Protein AF-A0A9E7KPT9-F1 (afdb_monomer)

pLDDT: mean 94.01, std 7.82, range [55.47, 98.19]

Mean predicted aligned error: 3.98 Å

Sequence (40 aa):
MERSSGKFSRRFRLPENAKVHQAKTSMENGVLTVTVPKEV

InterPr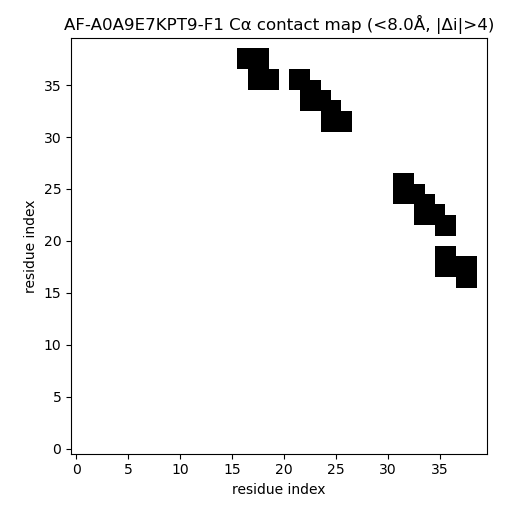o domains:
  IPR002068 Alpha crystallin/Hsp20 domain [PF00011] (1-39)
  IPR002068 Alpha crystallin/Hsp20 domain [PS01031] (1-40)
  IPR008978 HSP20-like chaperone [G3DSA:2.60.40.790] (1-40)
  IPR008978 HSP20-like chaperone [SSF49764] (1-39)
  IPR031107 Small heat shock protein [PTHR11527] (1-38)

Organism: NCBI:txid320322

Solvent-accessible surface area (backbone atoms only — not comparable to full-atom values): 2980 Å² total; per-residue (Å²): 141,91,78,92,81,79,93,83,88,86,86,80,89,75,65,90,54,49,40,67,95,63,50,45,76,51,78,55,98,92,42,79,46,77,49,65,49,65,70,129

Structure (mmCIF, N/CA/C/O backbone):
data_AF-A0A9E7KPT9-F1
#
_entry.id   AF-A0A9E7KPT9-F1
#
loop_
_atom_site.group_PDB
_atom_site.id
_atom_site.type_symbol
_atom_site.label_atom_id
_atom_site.label_alt_id
_atom_site.label_comp_id
_atom_site.label_asym_id
_atom_site.label_entity_id
_at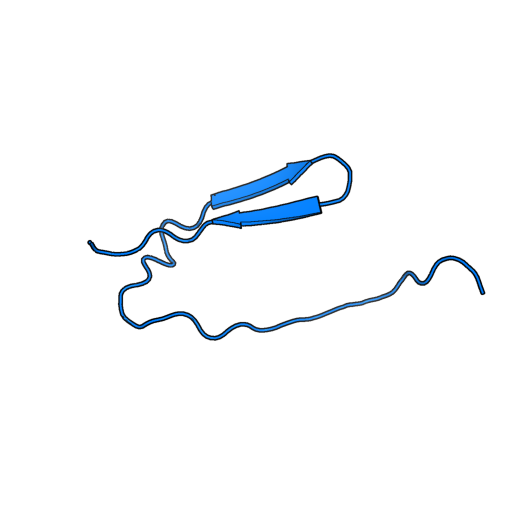om_site.label_seq_id
_atom_site.pdbx_PDB_ins_code
_atom_site.Cartn_x
_atom_site.Cartn_y
_atom_site.Cartn_z
_atom_site.occupancy
_atom_site.B_iso_or_equiv
_atom_site.auth_seq_id
_atom_site.auth_comp_id
_atom_site.auth_asym_id
_atom_site.auth_atom_id
_atom_site.pdbx_PDB_model_num
ATOM 1 N N . MET A 1 1 ? 22.170 -10.121 -16.924 1.00 55.47 1 MET A N 1
ATOM 2 C CA . MET A 1 1 ? 20.853 -9.723 -16.375 1.00 55.47 1 MET A CA 1
ATOM 3 C C . MET A 1 1 ? 21.094 -9.286 -14.942 1.00 55.47 1 MET A C 1
ATOM 5 O O . MET A 1 1 ? 21.267 -10.151 -14.103 1.00 55.47 1 MET A O 1
ATOM 9 N N . GLU A 1 2 ? 21.196 -7.989 -14.657 1.00 80.00 2 GLU A N 1
ATOM 10 C CA . GLU A 1 2 ? 21.487 -7.537 -13.278 1.00 80.00 2 GLU A CA 1
ATOM 11 C C . GLU A 1 2 ? 20.3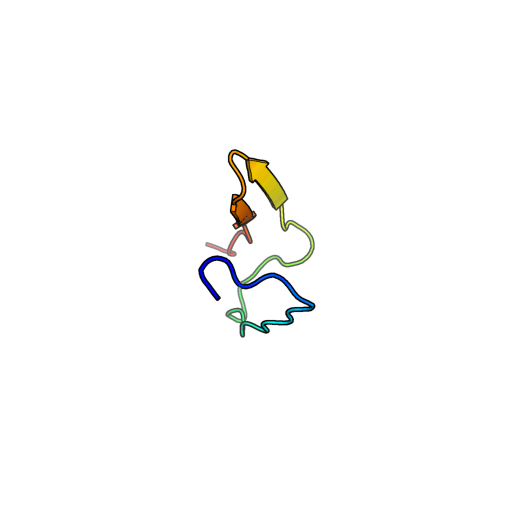77 -6.663 -12.682 1.00 80.00 2 GLU A C 1
ATOM 13 O O . GLU A 1 2 ? 20.291 -6.513 -11.468 1.00 80.00 2 GLU A O 1
ATOM 18 N N . ARG A 1 3 ? 19.475 -6.125 -13.517 1.00 80.56 3 ARG A N 1
ATOM 19 C CA . ARG A 1 3 ? 18.306 -5.347 -13.087 1.00 80.56 3 ARG A CA 1
ATOM 20 C C . ARG A 1 3 ? 17.076 -5.798 -13.863 1.00 80.56 3 ARG A C 1
ATOM 22 O O . ARG A 1 3 ? 16.957 -5.520 -15.054 1.00 80.56 3 ARG A O 1
ATOM 29 N N . SER A 1 4 ? 16.181 -6.515 -13.192 1.00 82.94 4 SER A N 1
ATOM 30 C CA . SER A 1 4 ? 14.915 -6.956 -13.777 1.00 82.94 4 SER A CA 1
ATOM 31 C C . SER A 1 4 ? 13.895 -5.825 -13.699 1.00 82.94 4 SER A C 1
ATOM 33 O O . SER A 1 4 ? 13.497 -5.418 -12.610 1.00 82.94 4 SER A O 1
ATOM 35 N N . SER A 1 5 ? 13.459 -5.325 -14.851 1.00 87.62 5 SER A N 1
ATOM 36 C CA . SER A 1 5 ? 12.301 -4.440 -14.984 1.00 87.62 5 SER A CA 1
ATOM 37 C C . SER A 1 5 ? 11.258 -5.104 -15.885 1.00 87.62 5 SER A C 1
ATOM 39 O O . SER A 1 5 ? 11.583 -5.931 -16.736 1.00 87.62 5 SER A O 1
ATOM 41 N N . GLY A 1 6 ? 9.980 -4.804 -15.663 1.00 91.81 6 GLY A N 1
ATOM 42 C CA . GLY A 1 6 ? 8.887 -5.442 -16.391 1.00 91.81 6 GLY A CA 1
ATOM 43 C C . GLY A 1 6 ? 7.523 -5.097 -15.807 1.00 91.81 6 GLY A C 1
ATOM 44 O O . GLY A 1 6 ? 7.414 -4.356 -14.830 1.00 91.81 6 GLY A O 1
ATOM 45 N N . LYS A 1 7 ? 6.464 -5.638 -16.411 1.00 94.81 7 LYS A N 1
ATOM 46 C CA . LYS A 1 7 ? 5.103 -5.501 -15.881 1.00 94.81 7 LYS A CA 1
ATOM 47 C C . LYS A 1 7 ? 4.962 -6.378 -14.636 1.00 94.81 7 LYS A C 1
ATOM 49 O O . LYS A 1 7 ? 5.325 -7.550 -14.671 1.00 94.81 7 LYS A O 1
ATOM 54 N N . PHE A 1 8 ? 4.400 -5.832 -13.561 1.00 93.62 8 PHE A N 1
ATOM 55 C CA . PHE A 1 8 ? 4.140 -6.574 -12.328 1.00 93.62 8 PHE A CA 1
ATOM 56 C C . PHE A 1 8 ? 2.698 -6.343 -11.855 1.00 93.62 8 PHE A C 1
ATOM 58 O O . PHE A 1 8 ? 2.146 -5.258 -12.022 1.00 93.62 8 PHE A O 1
ATOM 65 N N . SER A 1 9 ? 2.091 -7.363 -11.245 1.00 96.12 9 SER A N 1
ATOM 66 C CA . SER A 1 9 ? 0.817 -7.252 -10.530 1.00 96.12 9 SER A CA 1
ATOM 67 C C . SER A 1 9 ? 0.878 -8.112 -9.268 1.00 96.12 9 SER A C 1
ATOM 69 O O . SER A 1 9 ? 1.212 -9.293 -9.343 1.00 96.12 9 SER A O 1
ATOM 71 N N . ARG A 1 10 ? 0.580 -7.529 -8.100 1.00 94.12 10 ARG A N 1
ATOM 72 C CA . ARG A 1 10 ? 0.430 -8.253 -6.823 1.00 94.12 10 ARG A CA 1
ATOM 73 C C . ARG A 1 10 ? -0.910 -7.893 -6.199 1.00 94.12 10 ARG A C 1
ATOM 75 O O . ARG A 1 10 ? -1.294 -6.727 -6.203 1.00 94.12 10 ARG A O 1
ATOM 82 N N . ARG A 1 11 ? -1.602 -8.890 -5.651 1.00 97.06 11 ARG A N 1
ATOM 83 C CA . ARG A 1 11 ? -2.877 -8.725 -4.944 1.00 97.06 11 ARG A CA 1
ATOM 84 C C . ARG A 1 11 ? -2.697 -9.128 -3.488 1.00 97.06 11 ARG A C 1
ATOM 86 O O . ARG A 1 11 ? -2.105 -10.168 -3.214 1.00 97.06 11 ARG A O 1
ATOM 93 N N . PHE A 1 12 ? -3.236 -8.325 -2.582 1.00 95.69 12 PHE A N 1
ATOM 94 C CA 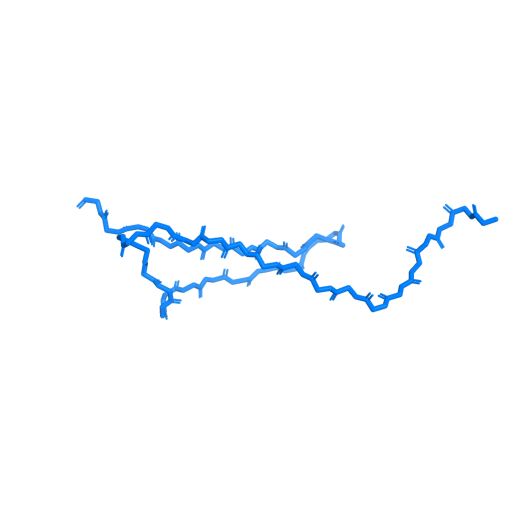. PHE A 1 12 ? -3.240 -8.590 -1.147 1.00 95.69 12 PHE A CA 1
ATOM 95 C C . PHE A 1 12 ? -4.686 -8.685 -0.672 1.00 95.69 12 PHE A C 1
ATOM 97 O O . PHE A 1 12 ? -5.534 -7.911 -1.114 1.00 95.69 12 PHE A O 1
ATOM 104 N N . ARG A 1 13 ? -4.969 -9.638 0.217 1.00 97.31 13 ARG A N 1
ATOM 105 C CA . ARG A 1 13 ? -6.255 -9.689 0.915 1.00 97.31 13 ARG A CA 1
ATOM 106 C C . ARG A 1 13 ? -6.194 -8.730 2.093 1.00 97.31 13 ARG A C 1
ATOM 108 O O . ARG A 1 13 ? -5.253 -8.790 2.881 1.00 97.31 13 ARG A O 1
ATOM 115 N N . LEU A 1 14 ? -7.178 -7.847 2.178 1.00 97.19 14 LEU A N 1
ATOM 116 C CA . LEU A 1 14 ? -7.329 -6.928 3.295 1.00 97.19 14 LEU A CA 1
ATOM 117 C C . LEU A 1 14 ? -8.276 -7.539 4.335 1.00 97.19 14 LEU A C 1
ATOM 119 O O . LEU A 1 14 ? -9.141 -8.335 3.968 1.00 97.19 14 LEU A O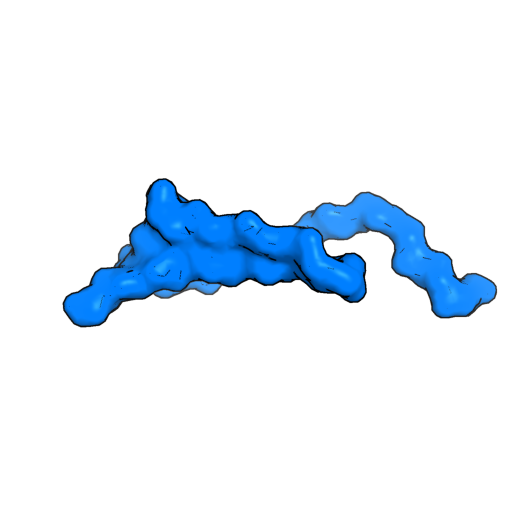 1
ATOM 123 N N . PRO A 1 15 ? -8.103 -7.201 5.621 1.00 97.00 15 PRO A N 1
ATOM 124 C CA . PRO A 1 15 ? -9.045 -7.600 6.658 1.00 97.00 15 PRO A CA 1
ATOM 125 C C . PRO A 1 15 ? -10.390 -6.887 6.477 1.00 97.00 15 PRO A C 1
ATOM 127 O O . PRO A 1 15 ? -10.457 -5.831 5.849 1.00 97.00 15 PRO A O 1
ATOM 130 N N . GLU A 1 16 ? -11.446 -7.445 7.068 1.00 97.38 16 GLU A N 1
ATOM 131 C CA . GLU A 1 16 ? -12.819 -6.932 6.937 1.00 97.38 16 GLU A CA 1
ATOM 132 C C . GLU A 1 16 ? -12.968 -5.488 7.435 1.00 97.38 16 GLU A C 1
ATOM 134 O O . GLU A 1 16 ? -13.685 -4.697 6.832 1.00 97.38 16 GLU A O 1
ATOM 139 N N . ASN A 1 17 ? -12.227 -5.106 8.478 1.00 97.31 17 ASN A N 1
ATOM 140 C CA . ASN A 1 17 ? -12.269 -3.765 9.064 1.00 97.31 17 ASN A CA 1
ATOM 141 C C . ASN A 1 17 ? -11.397 -2.721 8.335 1.00 97.31 17 ASN A C 1
ATOM 143 O O . ASN A 1 17 ? -11.090 -1.665 8.893 1.00 97.31 17 ASN A O 1
ATOM 147 N N . ALA A 1 18 ? -10.936 -3.006 7.114 1.00 98.00 18 ALA A N 1
ATOM 148 C CA . ALA A 1 18 ? -10.121 -2.082 6.331 1.00 98.00 18 ALA A CA 1
ATOM 149 C C . ALA A 1 18 ? -10.973 -0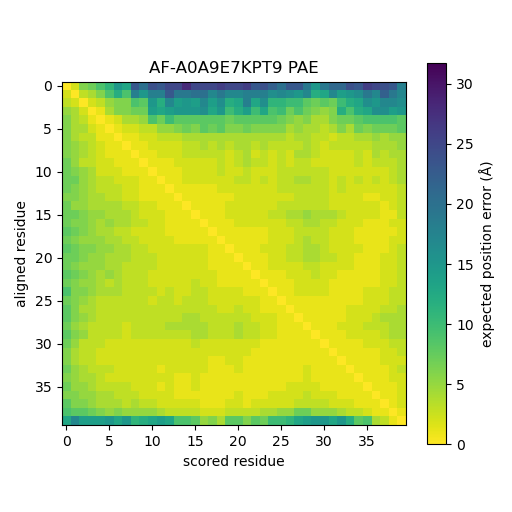.997 5.646 1.00 98.00 18 ALA A C 1
ATOM 151 O O . ALA A 1 18 ? -11.872 -1.286 4.858 1.00 98.00 18 ALA A O 1
ATOM 152 N N . LYS A 1 19 ? -10.622 0.278 5.850 1.00 97.56 19 LYS A N 1
ATOM 153 C CA . LYS A 1 19 ? -11.288 1.432 5.224 1.00 97.56 19 LYS A CA 1
ATOM 154 C C . LYS A 1 19 ? -10.672 1.733 3.856 1.00 97.56 19 LYS A C 1
ATOM 156 O O . LYS A 1 19 ? -9.956 2.717 3.687 1.00 97.56 19 LYS A O 1
ATOM 161 N N . VAL A 1 20 ? -10.943 0.878 2.865 1.00 96.00 20 VAL A N 1
ATOM 162 C CA . VAL A 1 20 ? -10.320 0.940 1.520 1.00 96.00 20 VAL A CA 1
ATOM 163 C C . VAL A 1 20 ? -10.517 2.296 0.834 1.00 96.00 20 VAL A C 1
ATOM 165 O O . VAL A 1 20 ? -9.589 2.816 0.223 1.00 96.00 20 VAL A O 1
ATOM 168 N N . HIS A 1 21 ? -11.687 2.917 0.989 1.00 96.19 21 HIS A N 1
ATOM 169 C CA . HIS A 1 21 ? -11.977 4.237 0.414 1.00 96.19 21 HIS A CA 1
ATOM 170 C C . HIS A 1 21 ? -11.136 5.378 1.009 1.00 96.19 21 HIS A C 1
ATOM 172 O O . HIS A 1 21 ? -11.101 6.467 0.448 1.00 96.19 21 HIS A O 1
ATOM 178 N N . GLN A 1 22 ? -10.454 5.136 2.131 1.00 97.56 22 GLN A N 1
ATOM 179 C CA . GLN A 1 22 ? -9.565 6.089 2.799 1.00 97.56 22 GLN A CA 1
ATOM 180 C C . GLN A 1 22 ? -8.084 5.743 2.591 1.00 97.56 22 GLN A C 1
ATOM 182 O O . GLN A 1 22 ? -7.222 6.243 3.318 1.00 97.56 22 GLN A O 1
ATOM 187 N N . ALA A 1 23 ? -7.777 4.861 1.635 1.00 96.94 23 ALA A N 1
ATOM 188 C CA . ALA A 1 23 ? -6.406 4.504 1.320 1.00 96.94 23 ALA A CA 1
ATOM 189 C C . ALA A 1 23 ? -5.603 5.735 0.876 1.00 96.94 23 ALA A C 1
ATOM 191 O O . ALA A 1 23 ? -6.079 6.577 0.114 1.00 96.94 23 ALA A O 1
ATOM 192 N N . LYS A 1 24 ? -4.358 5.815 1.344 1.00 97.94 24 LYS A N 1
ATOM 193 C CA . LYS A 1 24 ? -3.384 6.835 0.947 1.00 97.94 24 LYS A CA 1
ATOM 194 C C . LYS A 1 24 ? -2.204 6.163 0.263 1.00 97.94 24 LYS A C 1
ATOM 196 O O . LYS A 1 24 ? -1.817 5.056 0.640 1.00 97.94 24 LYS A O 1
ATOM 201 N N . THR A 1 25 ? -1.614 6.841 -0.714 1.00 97.50 25 THR A N 1
ATOM 202 C CA . THR A 1 25 ? -0.464 6.333 -1.468 1.00 97.50 25 THR A CA 1
ATOM 203 C C . THR A 1 25 ? 0.63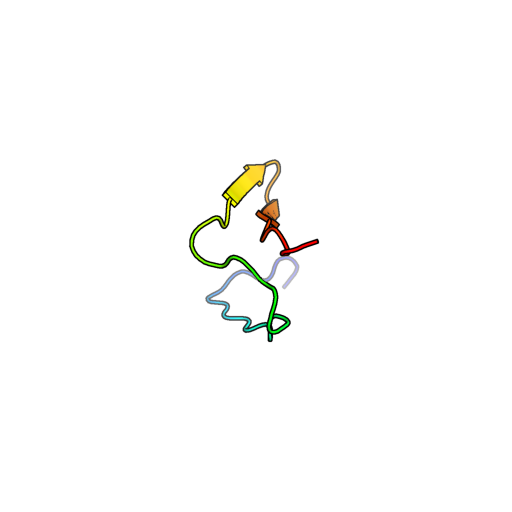3 7.382 -1.563 1.00 97.50 25 THR A C 1
ATOM 205 O O . THR A 1 25 ? 0.329 8.548 -1.811 1.00 97.50 25 THR A O 1
ATOM 208 N N . SER A 1 26 ? 1.892 6.969 -1.434 1.00 97.88 26 SER A N 1
ATOM 209 C CA . SER A 1 26 ? 3.066 7.807 -1.711 1.00 97.88 26 SER A CA 1
ATOM 210 C C . SER A 1 26 ? 4.136 7.018 -2.469 1.00 97.88 26 SER A C 1
ATOM 212 O O . SER A 1 26 ? 4.225 5.797 -2.335 1.00 97.88 26 SER A O 1
ATOM 214 N N .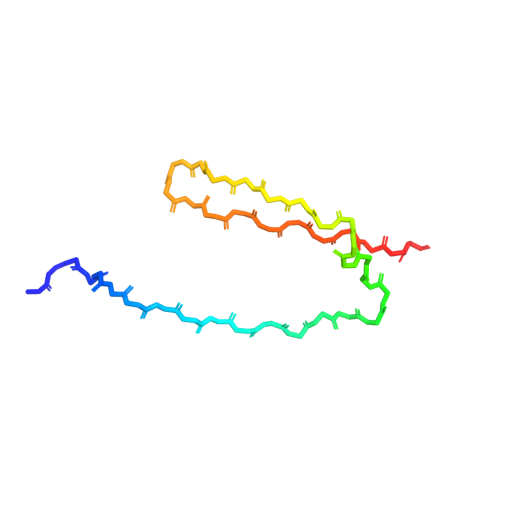 MET A 1 27 ? 4.929 7.707 -3.291 1.00 97.50 27 MET A N 1
ATOM 215 C CA . MET A 1 27 ? 6.037 7.126 -4.052 1.00 97.50 27 MET A CA 1
ATOM 216 C C . MET A 1 27 ? 7.301 7.928 -3.764 1.00 97.50 27 MET A C 1
ATOM 218 O O . MET A 1 27 ? 7.425 9.065 -4.212 1.00 97.50 27 MET A O 1
ATOM 222 N N . GLU A 1 28 ? 8.235 7.339 -3.026 1.00 98.19 28 GLU A N 1
ATOM 223 C CA . GLU A 1 28 ? 9.456 8.017 -2.581 1.00 98.19 28 GLU A CA 1
ATOM 224 C C . GLU A 1 28 ? 10.650 7.071 -2.702 1.00 98.19 28 GLU A C 1
ATOM 226 O O . GLU A 1 28 ? 10.551 5.891 -2.371 1.00 98.19 28 GLU A O 1
ATOM 231 N N . ASN A 1 29 ? 11.781 7.568 -3.218 1.00 97.50 29 ASN A N 1
ATOM 232 C CA . ASN A 1 29 ? 13.026 6.799 -3.379 1.00 97.50 29 ASN A CA 1
ATOM 233 C C . ASN A 1 29 ? 12.849 5.435 -4.085 1.00 97.50 29 ASN A C 1
ATOM 235 O O . ASN A 1 29 ? 13.533 4.464 -3.772 1.00 97.50 29 ASN A O 1
ATOM 239 N N . GLY A 1 30 ? 11.916 5.350 -5.041 1.00 95.50 30 GLY A N 1
ATOM 240 C CA . GLY A 1 30 ? 11.626 4.116 -5.778 1.00 95.50 30 GLY A CA 1
ATOM 241 C C . GLY A 1 30 ? 10.678 3.140 -5.069 1.00 95.50 30 GLY A C 1
ATOM 242 O O . GLY A 1 30 ? 10.456 2.046 -5.586 1.00 95.50 30 GLY A O 1
ATOM 243 N N . VAL A 1 31 ? 10.096 3.515 -3.925 1.00 96.94 31 VAL A N 1
ATOM 244 C CA . VAL A 1 31 ? 9.177 2.678 -3.143 1.00 96.94 31 VAL A CA 1
ATOM 245 C C . VAL A 1 31 ? 7.763 3.247 -3.181 1.00 96.94 31 VAL A C 1
ATOM 247 O O . VAL A 1 31 ? 7.525 4.375 -2.753 1.00 96.94 31 VAL A O 1
ATOM 250 N N . LEU A 1 32 ? 6.813 2.431 -3.646 1.00 97.25 32 LEU A N 1
ATOM 251 C CA . LEU A 1 32 ? 5.384 2.716 -3.542 1.00 97.25 32 LEU A CA 1
ATOM 252 C C . LEU A 1 32 ? 4.871 2.234 -2.182 1.00 97.25 32 LEU A C 1
ATOM 254 O O . LEU A 1 32 ? 4.805 1.028 -1.935 1.00 97.25 32 LEU A O 1
ATOM 258 N N . THR A 1 33 ? 4.464 3.171 -1.331 1.00 97.88 33 THR A N 1
ATOM 259 C CA . THR A 1 33 ? 3.815 2.895 -0.047 1.00 97.88 33 THR A CA 1
ATOM 260 C C . THR A 1 33 ? 2.307 3.056 -0.190 1.00 97.88 33 THR A C 1
ATOM 262 O O . THR A 1 33 ? 1.824 4.060 -0.713 1.00 97.88 33 THR A O 1
ATOM 265 N N . VAL A 1 34 ? 1.554 2.066 0.292 1.00 97.62 34 VAL A N 1
ATOM 266 C CA . VAL A 1 34 ? 0.087 2.074 0.314 1.00 97.62 34 VAL A CA 1
ATOM 267 C C . VAL A 1 34 ? -0.370 1.872 1.755 1.00 97.62 34 VAL A C 1
ATOM 269 O O . VAL A 1 34 ? -0.111 0.824 2.343 1.00 97.62 34 VAL A O 1
ATOM 272 N N . THR A 1 35 ? -1.062 2.862 2.312 1.00 97.81 35 THR A N 1
ATOM 273 C CA . THR A 1 35 ? -1.571 2.842 3.688 1.00 97.81 35 THR A CA 1
ATOM 274 C C . THR A 1 35 ? -3.086 2.730 3.665 1.00 97.81 35 THR A C 1
ATOM 276 O O . THR A 1 35 ? -3.761 3.599 3.116 1.00 97.81 35 THR A O 1
ATOM 279 N N . VAL A 1 36 ? -3.627 1.687 4.295 1.00 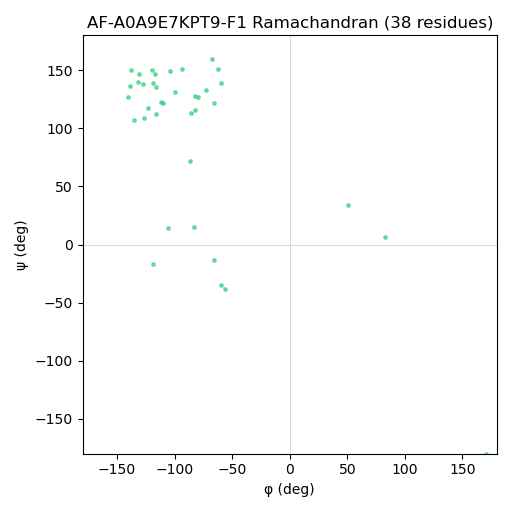98.12 36 VAL A N 1
ATOM 280 C CA . VAL A 1 36 ? -5.074 1.483 4.444 1.00 98.12 36 VAL A CA 1
ATOM 281 C C . VAL A 1 36 ? -5.425 1.534 5.933 1.00 98.12 36 VAL A C 1
ATOM 283 O O . VAL A 1 36 ? -4.996 0.647 6.675 1.00 98.12 36 VAL A O 1
ATOM 286 N N . PRO A 1 37 ? -6.169 2.555 6.396 1.00 97.94 37 PRO A N 1
ATOM 287 C CA . PRO A 1 37 ? -6.606 2.635 7.785 1.00 97.94 37 PRO A CA 1
ATOM 288 C C . PRO A 1 37 ? -7.524 1.469 8.160 1.00 97.94 37 PRO A C 1
ATOM 290 O O . PRO A 1 37 ? -8.270 0.953 7.324 1.00 97.94 37 PRO A O 1
ATOM 293 N N . LYS A 1 38 ? -7.503 1.092 9.436 1.00 97.44 38 LYS A N 1
ATOM 294 C CA . LYS A 1 38 ? -8.456 0.148 10.021 1.00 97.44 38 LYS A CA 1
ATOM 295 C C . LYS A 1 38 ? -9.488 0.885 10.857 1.00 97.44 38 LYS A C 1
ATOM 297 O O . LYS A 1 38 ? -9.185 1.919 11.450 1.00 97.44 38 LYS A O 1
ATOM 302 N N . GLU A 1 39 ? -10.692 0.339 10.912 1.00 94.81 39 GLU A N 1
ATOM 303 C CA . GLU A 1 39 ? -11.593 0.612 12.025 1.00 94.81 39 GLU A CA 1
ATOM 304 C C . GLU A 1 39 ? -10.986 0.016 13.297 1.00 94.81 39 GLU A C 1
ATOM 306 O O . GLU A 1 39 ? -10.640 -1.170 13.310 1.00 94.81 39 GLU A O 1
ATOM 311 N N . VAL A 1 40 ? -10.761 0.876 14.292 1.00 84.25 40 VAL A N 1
ATOM 312 C CA . VAL A 1 40 ? -10.237 0.507 15.615 1.00 84.25 40 VAL A CA 1
ATOM 313 C C . VAL A 1 40 ? -11.381 0.008 16.476 1.00 84.25 40 VAL A C 1
ATOM 315 O O . VAL A 1 40 ? -12.448 0.659 16.424 1.00 84.25 40 VAL A O 1
#

Nearest PDB structures (foldseek):
  5l6m-assembly2_I  TM=3.503E-01  e=6.974E+00  Caulobacter vibrioides CB15

Secondary structure (DSSP, 8-state):
--S---------PPPTTB-GGG-EEEEETTEEEEE-PBP-

Foldseek 3Di:
DPDDDDDDDDDDDDDPQWPVVPWDWDADPNDIDIDTDGDD

Radius of gyration: 13.99 Å; Cα contacts (8 Å, |Δi|>4): 30; chains: 1; bounding box: 34×18×32 Å